Protein AF-A0A2N6LPL2-F1 (afdb_monomer)

Secondary structure (DSSP, 8-state):
-----------------------S--PPPTTT----EEEEES-SSS-SEEEEETTT--EEEEEPPHHHHHHHHHHHHHHHHHTTT--THHHHHHHHHTT-SS--HHHHHHHHHHHHHHHHTT--

Radius of gyration: 24.55 Å; Cα contacts (8 Å, |Δi|>4): 103; chains: 1; bounding box: 81×51×58 Å

Structure (mmCIF, N/CA/C/O backbone):
data_AF-A0A2N6LPL2-F1
#
_entry.id   AF-A0A2N6LPL2-F1
#
loop_
_atom_site.group_PDB
_atom_site.id
_atom_site.type_symbol
_atom_site.label_atom_id
_atom_site.label_alt_id
_atom_site.label_comp_id
_atom_site.label_asym_id
_atom_site.label_entity_id
_atom_site.label_seq_id
_atom_site.pdbx_PDB_ins_code
_atom_site.Cartn_x
_atom_site.Cartn_y
_atom_site.Cartn_z
_atom_site.occupancy
_atom_site.B_iso_or_equiv
_atom_site.auth_seq_id
_atom_site.auth_comp_id
_atom_site.auth_asym_id
_atom_site.auth_atom_id
_atom_site.pdbx_PDB_model_num
ATOM 1 N N . MET A 1 1 ? 64.150 -40.097 -5.052 1.00 39.44 1 MET A N 1
ATOM 2 C CA . MET A 1 1 ? 64.477 -38.775 -5.635 1.00 39.44 1 MET A CA 1
ATOM 3 C C . MET A 1 1 ? 63.281 -37.853 -5.448 1.00 39.44 1 MET A C 1
ATOM 5 O O . MET A 1 1 ? 62.167 -38.235 -5.773 1.00 39.44 1 MET A O 1
ATOM 9 N N . ASN A 1 2 ? 63.521 -36.695 -4.835 1.00 39.19 2 ASN A N 1
ATOM 10 C CA . ASN A 1 2 ? 62.548 -35.652 -4.505 1.00 39.19 2 ASN A CA 1
ATOM 11 C C . ASN A 1 2 ? 62.106 -34.837 -5.733 1.00 39.19 2 ASN A C 1
ATOM 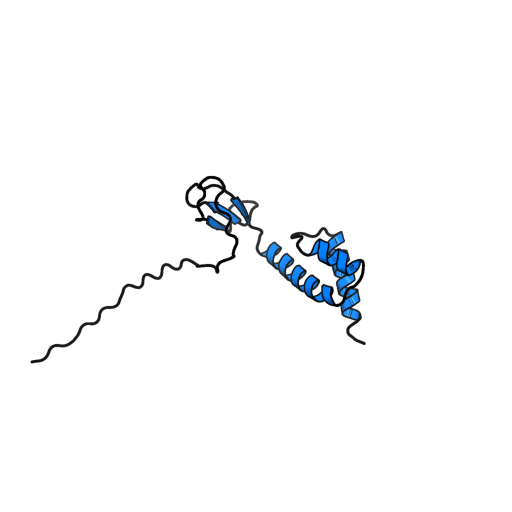13 O O . ASN A 1 2 ? 62.953 -34.551 -6.576 1.00 39.19 2 ASN A O 1
ATOM 17 N N . LYS A 1 3 ? 60.847 -34.360 -5.729 1.00 42.91 3 LYS A N 1
ATOM 18 C CA . LYS A 1 3 ? 60.367 -33.003 -6.126 1.00 42.91 3 LYS A CA 1
ATOM 19 C C . LYS A 1 3 ? 58.824 -32.996 -6.053 1.00 42.91 3 LYS A C 1
ATOM 21 O O . LYS A 1 3 ? 58.172 -33.663 -6.836 1.00 42.91 3 LYS A O 1
ATOM 26 N N . LYS A 1 4 ? 58.207 -32.552 -4.950 1.00 41.78 4 LYS A N 1
ATOM 27 C CA . LYS A 1 4 ? 57.746 -31.178 -4.622 1.00 41.78 4 LYS A CA 1
ATOM 28 C C . LYS A 1 4 ? 56.844 -30.502 -5.681 1.00 41.78 4 LYS A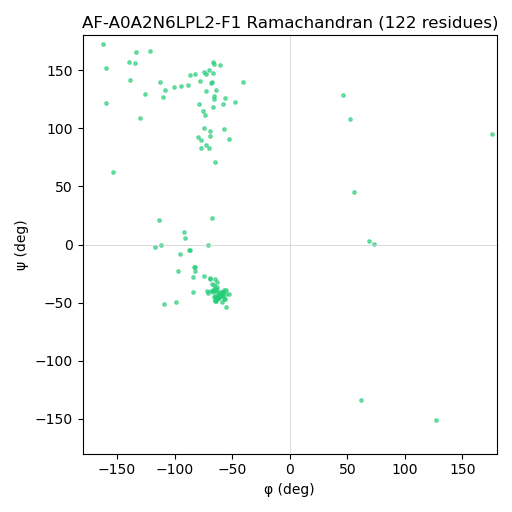 C 1
ATOM 30 O O . LYS A 1 4 ? 57.345 -30.018 -6.683 1.00 41.78 4 LYS A O 1
ATOM 35 N N . LYS A 1 5 ? 55.557 -30.407 -5.300 1.00 43.53 5 LYS A N 1
ATOM 36 C CA . LYS A 1 5 ? 54.597 -29.275 -5.343 1.00 43.53 5 LYS A CA 1
ATOM 37 C C . LYS A 1 5 ? 54.478 -28.419 -6.616 1.00 43.53 5 LYS A C 1
ATOM 39 O O . LYS A 1 5 ? 55.394 -27.669 -6.920 1.00 43.53 5 LYS A O 1
ATOM 44 N N . SER A 1 6 ? 53.237 -28.251 -7.078 1.00 39.91 6 SER A N 1
ATOM 45 C CA . SER A 1 6 ? 52.575 -26.933 -7.030 1.00 39.91 6 SER A CA 1
ATOM 46 C C . SER A 1 6 ? 51.047 -27.044 -7.130 1.00 39.91 6 SER A C 1
ATOM 48 O O . SER A 1 6 ? 50.487 -27.575 -8.082 1.00 39.91 6 SER A O 1
ATOM 50 N N . MET A 1 7 ? 50.382 -26.521 -6.097 1.00 45.53 7 MET A N 1
ATOM 51 C CA . MET A 1 7 ? 49.000 -26.045 -6.152 1.00 45.53 7 MET A CA 1
ATOM 52 C C . MET A 1 7 ? 48.960 -24.805 -7.045 1.00 45.53 7 MET A C 1
ATOM 54 O O . MET A 1 7 ? 49.818 -23.939 -6.876 1.00 45.53 7 MET A O 1
ATOM 58 N N . LEU A 1 8 ? 47.926 -24.661 -7.876 1.00 49.38 8 LEU A N 1
ATOM 59 C CA . LEU A 1 8 ? 47.395 -23.347 -8.235 1.00 49.38 8 LEU A CA 1
ATOM 60 C C . LEU A 1 8 ? 45.855 -23.378 -8.257 1.00 49.38 8 LEU A C 1
ATOM 62 O O . LEU A 1 8 ? 45.271 -24.392 -8.641 1.00 49.38 8 LEU A O 1
ATOM 66 N N . PRO A 1 9 ? 45.205 -22.300 -7.782 1.00 43.97 9 PRO A N 1
ATOM 67 C CA . PRO A 1 9 ? 43.797 -22.295 -7.410 1.00 43.97 9 PRO A CA 1
ATOM 68 C C . PRO A 1 9 ? 42.847 -22.116 -8.598 1.00 43.97 9 PRO A C 1
ATOM 70 O O . PRO A 1 9 ? 43.114 -21.375 -9.546 1.00 43.97 9 PRO A O 1
ATOM 73 N N . SER A 1 10 ? 41.692 -22.771 -8.468 1.00 43.84 10 SER A N 1
ATOM 74 C CA . SER A 1 10 ? 40.472 -22.524 -9.234 1.00 43.84 10 SER A CA 1
ATOM 75 C C . SER A 1 10 ? 40.161 -21.025 -9.275 1.00 43.84 10 SER A C 1
ATOM 77 O O . SER A 1 10 ? 40.016 -20.378 -8.235 1.00 43.84 10 SER A O 1
ATOM 79 N N . LYS A 1 11 ? 40.054 -20.473 -10.485 1.00 40.66 11 LYS A N 1
ATOM 80 C CA . LYS A 1 11 ? 39.532 -19.128 -10.727 1.00 40.66 11 LYS A CA 1
ATOM 81 C C . LYS A 1 11 ? 38.028 -19.137 -10.440 1.00 40.66 11 LYS A C 1
ATOM 83 O O . LYS A 1 11 ? 37.220 -19.266 -11.354 1.00 40.66 11 LYS A O 1
ATOM 88 N N . PHE A 1 12 ? 37.654 -18.988 -9.173 1.00 39.59 12 PHE A N 1
ATOM 89 C CA . PHE A 1 12 ? 36.305 -18.571 -8.805 1.00 39.59 12 PHE A CA 1
ATOM 90 C C . PHE A 1 12 ? 36.134 -17.110 -9.227 1.00 39.59 12 PHE A C 1
ATOM 92 O O . PHE A 1 12 ? 36.511 -16.182 -8.514 1.00 39.59 12 PHE A O 1
ATOM 99 N N . SER A 1 13 ? 35.598 -16.907 -10.429 1.00 41.06 13 SER A N 1
ATOM 100 C CA . SER A 1 13 ? 35.002 -15.629 -10.802 1.00 41.06 13 SER A CA 1
ATOM 101 C C . SER A 1 13 ? 33.723 -15.475 -9.982 1.00 41.06 13 SER A C 1
ATOM 103 O O . SER A 1 13 ? 32.685 -16.043 -10.311 1.00 41.06 13 SER A O 1
ATOM 105 N N . PHE A 1 14 ? 33.805 -14.736 -8.877 1.00 39.88 14 PHE A N 1
ATOM 106 C CA . PHE A 1 14 ? 32.622 -14.182 -8.230 1.00 39.88 14 PHE A CA 1
ATOM 107 C C . PHE A 1 14 ? 32.108 -13.040 -9.112 1.00 39.88 14 PHE A C 1
ATOM 109 O O . PHE A 1 14 ? 32.453 -11.878 -8.914 1.00 39.88 14 PHE A O 1
ATOM 116 N N . SER A 1 15 ? 31.290 -13.368 -10.114 1.00 43.09 15 SER A N 1
ATOM 117 C CA . SER A 1 15 ? 30.323 -12.389 -10.603 1.00 43.09 15 SER A CA 1
ATOM 118 C C . SER A 1 15 ? 29.220 -12.300 -9.563 1.00 43.09 15 SER A C 1
ATOM 120 O O . SER A 1 15 ? 28.352 -13.168 -9.484 1.00 43.09 15 SER A O 1
ATOM 122 N N . SER A 1 16 ? 29.290 -11.255 -8.741 1.00 48.31 16 SER A N 1
ATOM 123 C CA . SER A 1 16 ? 28.234 -10.835 -7.823 1.00 48.31 16 SER A CA 1
ATOM 124 C C . SER A 1 16 ? 27.003 -10.381 -8.610 1.00 48.31 16 SER A C 1
ATOM 126 O O . SER A 1 16 ? 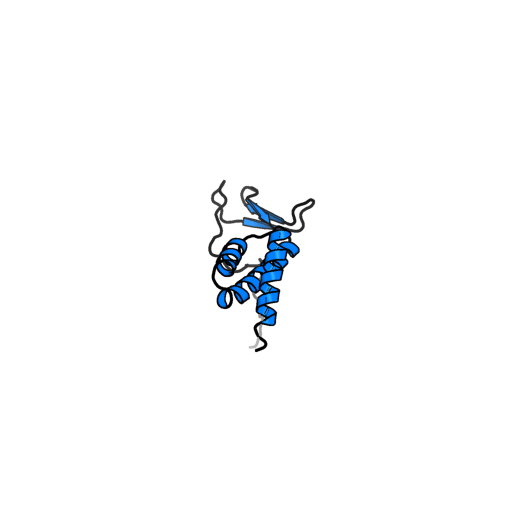26.679 -9.197 -8.665 1.00 48.31 16 SER A O 1
ATOM 128 N N . HIS A 1 17 ? 26.292 -11.321 -9.228 1.00 48.66 17 HIS A N 1
ATOM 129 C CA . HIS A 1 17 ? 24.880 -11.122 -9.490 1.00 48.66 17 HIS A CA 1
ATOM 130 C C . HIS A 1 17 ? 24.189 -11.273 -8.142 1.00 48.66 17 HIS A C 1
ATOM 132 O O . HIS A 1 17 ? 24.179 -12.356 -7.560 1.00 48.66 17 HIS A O 1
ATOM 138 N N . ASN A 1 18 ? 23.657 -10.161 -7.632 1.00 52.81 18 ASN A N 1
ATOM 139 C CA . ASN A 1 18 ? 22.661 -10.166 -6.571 1.00 52.81 18 ASN A CA 1
ATOM 140 C C . ASN A 1 18 ? 21.5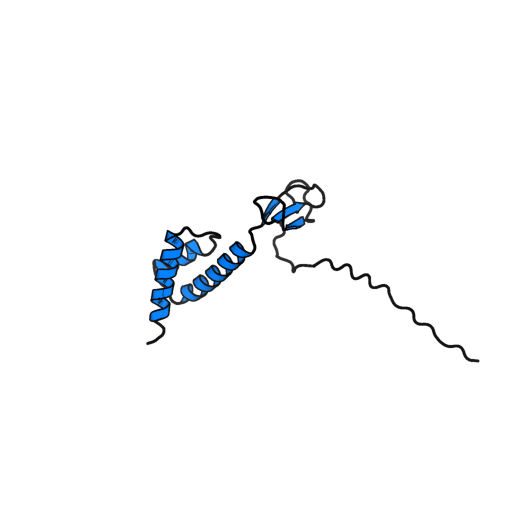15 -11.085 -7.012 1.00 52.81 18 ASN A C 1
ATOM 142 O O . ASN A 1 18 ? 20.586 -10.661 -7.699 1.00 52.81 18 ASN A O 1
ATOM 146 N N . CYS A 1 19 ? 21.612 -12.363 -6.653 1.00 43.28 19 CYS A N 1
ATOM 147 C CA . CYS A 1 19 ? 20.533 -13.319 -6.778 1.00 43.28 19 CYS A CA 1
ATOM 148 C C . CYS A 1 19 ? 19.578 -13.012 -5.626 1.00 43.28 19 CYS A C 1
ATOM 150 O O . CYS A 1 19 ? 19.691 -13.537 -4.519 1.00 43.28 19 CYS A O 1
ATOM 152 N N . ILE A 1 20 ? 18.719 -12.023 -5.861 1.00 50.88 20 ILE A N 1
ATOM 153 C CA . ILE A 1 20 ? 17.628 -11.686 -4.958 1.00 50.88 20 ILE A CA 1
ATOM 154 C C . ILE A 1 20 ? 16.680 -12.885 -4.974 1.00 50.88 20 ILE A C 1
ATOM 156 O O . ILE A 1 20 ? 16.303 -13.353 -6.054 1.00 50.88 20 ILE A O 1
ATOM 160 N N . LYS A 1 21 ? 16.369 -13.371 -3.767 1.00 39.88 21 LYS A N 1
ATOM 161 C CA . LYS A 1 21 ? 15.500 -14.514 -3.473 1.00 39.88 21 LYS A CA 1
ATOM 162 C C . LYS A 1 21 ? 14.271 -14.535 -4.384 1.00 39.88 21 LYS A C 1
ATOM 164 O O . LYS A 1 21 ? 13.706 -13.495 -4.714 1.00 39.88 21 LYS A O 1
ATOM 169 N N . GLU A 1 22 ? 13.925 -15.741 -4.809 1.00 44.66 22 GLU A N 1
ATOM 170 C CA . GLU A 1 22 ? 12.802 -16.065 -5.678 1.00 44.66 22 GLU A CA 1
ATOM 171 C C . GLU A 1 22 ? 11.488 -15.565 -5.059 1.00 44.66 22 GLU A C 1
ATOM 173 O O . GLU A 1 22 ? 10.938 -16.191 -4.161 1.00 44.66 22 GLU A O 1
ATOM 178 N N . ASP A 1 23 ? 10.999 -14.415 -5.526 1.00 44.00 23 ASP A N 1
ATOM 179 C CA . ASP A 1 23 ? 9.585 -14.065 -5.413 1.00 44.00 23 ASP A CA 1
ATOM 180 C C . ASP A 1 23 ? 8.823 -14.823 -6.510 1.00 44.00 23 ASP A C 1
ATOM 182 O O . ASP A 1 23 ? 9.099 -14.672 -7.706 1.00 44.00 23 ASP A O 1
ATOM 186 N N . GLU A 1 24 ? 7.862 -15.635 -6.077 1.00 49.50 24 GLU A N 1
ATOM 187 C CA . GLU A 1 24 ? 7.099 -16.660 -6.808 1.00 49.50 24 GLU A CA 1
ATOM 188 C C . GLU A 1 24 ? 6.137 -16.121 -7.894 1.00 49.50 24 GLU A C 1
ATOM 190 O O . GLU A 1 24 ? 5.178 -16.783 -8.274 1.00 49.50 24 GLU A O 1
ATOM 195 N N . ASN A 1 25 ? 6.363 -14.917 -8.431 1.00 54.28 25 ASN A N 1
ATOM 196 C CA . ASN A 1 25 ? 5.557 -14.383 -9.533 1.00 54.28 25 ASN A CA 1
ATOM 197 C C . ASN A 1 25 ? 6.327 -13.363 -10.390 1.00 54.28 25 ASN A C 1
ATOM 199 O O . ASN A 1 25 ? 5.981 -12.180 -10.471 1.00 54.28 25 ASN A O 1
ATOM 203 N N . ARG A 1 26 ? 7.418 -13.799 -11.032 1.00 65.12 26 ARG A N 1
ATOM 204 C CA . ARG A 1 26 ? 8.045 -13.008 -12.102 1.00 65.12 26 ARG A CA 1
ATOM 205 C C . ARG A 1 26 ? 7.209 -13.152 -13.371 1.00 65.12 26 ARG A C 1
ATOM 207 O O . ARG A 1 26 ? 7.441 -14.052 -14.170 1.00 65.12 26 ARG A O 1
ATOM 214 N N . GLU A 1 27 ? 6.234 -12.263 -13.543 1.00 77.50 27 GLU A N 1
ATOM 215 C CA . GLU A 1 27 ? 5.463 -12.179 -14.786 1.00 77.50 27 GLU A CA 1
ATOM 216 C C . GLU A 1 27 ? 6.411 -11.977 -15.979 1.00 77.50 27 GLU A C 1
ATOM 218 O O . GLU A 1 27 ? 7.243 -11.065 -15.988 1.00 77.50 27 GLU A O 1
ATOM 223 N N . ALA A 1 28 ? 6.304 -12.850 -16.983 1.00 89.12 28 ALA A N 1
ATOM 224 C CA . ALA A 1 28 ? 7.106 -12.767 -18.196 1.00 89.12 28 ALA A CA 1
ATOM 225 C C . ALA A 1 28 ? 6.864 -11.452 -18.945 1.00 89.12 28 ALA A C 1
ATOM 227 O O . ALA A 1 28 ? 5.789 -10.853 -18.878 1.00 89.12 28 ALA A O 1
ATOM 228 N N . CYS A 1 29 ? 7.853 -11.014 -19.726 1.00 91.88 29 CYS A N 1
ATOM 229 C CA . CYS A 1 29 ? 7.689 -9.849 -20.580 1.00 91.88 29 CYS A CA 1
ATOM 230 C C . CYS A 1 29 ? 6.504 -10.067 -21.544 1.00 91.88 29 CYS A C 1
ATOM 232 O O . CYS A 1 29 ? 6.583 -10.939 -22.410 1.00 91.88 29 CYS A O 1
ATOM 234 N N . PRO A 1 30 ? 5.458 -9.220 -21.527 1.00 91.00 30 PRO A N 1
ATOM 235 C CA . PRO A 1 30 ? 4.273 -9.397 -22.368 1.00 91.00 30 PRO A CA 1
ATOM 236 C C . PRO A 1 30 ? 4.533 -9.125 -23.858 1.00 91.00 30 PRO A C 1
ATOM 238 O O . PRO A 1 30 ? 3.609 -9.164 -24.662 1.00 91.00 30 PRO A O 1
ATOM 241 N N . ARG A 1 31 ? 5.765 -8.756 -24.243 1.00 91.31 31 ARG A N 1
ATOM 242 C CA . ARG A 1 31 ? 6.154 -8.565 -25.650 1.00 91.31 31 ARG A CA 1
ATOM 243 C C . ARG A 1 31 ? 6.892 -9.766 -26.224 1.00 91.31 31 ARG A C 1
ATOM 245 O O . ARG A 1 31 ? 6.572 -10.176 -27.329 1.00 91.31 31 ARG A O 1
ATOM 252 N N . CYS A 1 32 ? 7.910 -10.261 -25.524 1.00 93.19 32 CYS A N 1
ATOM 253 C CA . CYS A 1 32 ? 8.793 -11.314 -26.035 1.00 93.19 32 CYS A CA 1
ATOM 254 C C . CYS A 1 32 ? 8.740 -12.615 -25.225 1.00 93.19 32 CYS A C 1
ATOM 256 O O . CYS A 1 32 ? 9.434 -13.559 -25.575 1.00 93.19 32 CYS A O 1
ATOM 258 N N . GLY A 1 33 ? 7.969 -12.671 -24.135 1.00 91.44 33 GLY A N 1
ATOM 259 C CA . GLY A 1 33 ? 7.868 -13.847 -23.266 1.00 91.44 33 GLY A CA 1
ATOM 260 C C . GLY A 1 33 ? 9.093 -14.098 -22.382 1.00 91.44 33 GLY A C 1
ATOM 261 O O . GLY A 1 33 ? 9.100 -15.055 -21.616 1.00 91.44 33 GLY A O 1
ATOM 262 N N . SER A 1 34 ? 10.125 -13.252 -22.454 1.00 92.06 34 SER A N 1
ATOM 263 C CA . SER A 1 34 ? 11.334 -13.423 -21.648 1.00 92.06 34 SER A CA 1
ATOM 264 C C . SER A 1 34 ? 11.079 -13.191 -20.158 1.00 92.06 34 SER A C 1
ATOM 266 O O . SER A 1 34 ? 10.400 -12.235 -19.775 1.00 92.06 34 SER A O 1
ATOM 268 N N . LEU A 1 35 ? 11.689 -14.033 -19.321 1.00 91.44 35 LEU A N 1
ATOM 269 C CA . LEU A 1 35 ? 11.741 -13.888 -17.862 1.00 91.44 35 LEU A CA 1
ATOM 270 C C . LEU A 1 35 ? 12.920 -13.014 -17.398 1.00 91.44 35 LEU A C 1
ATOM 272 O O . LEU A 1 35 ? 13.048 -12.717 -16.208 1.00 91.44 35 LEU A O 1
ATOM 276 N N . ASN A 1 36 ? 13.780 -12.583 -18.325 1.00 91.44 36 ASN A N 1
ATOM 277 C CA . ASN A 1 36 ? 14.940 -11.757 -18.022 1.00 91.44 36 ASN A CA 1
ATOM 278 C C . ASN A 1 36 ? 14.502 -10.297 -17.845 1.00 91.44 36 ASN A C 1
ATOM 280 O O . ASN A 1 36 ? 14.379 -9.515 -18.796 1.00 91.44 36 ASN A O 1
ATOM 284 N N . LEU A 1 37 ? 14.217 -9.941 -16.594 1.00 91.94 37 LEU A N 1
ATOM 285 C CA . LEU A 1 37 ? 13.820 -8.599 -16.191 1.00 91.94 37 LEU A CA 1
ATOM 286 C C . LEU A 1 37 ? 14.951 -7.940 -15.408 1.00 91.94 37 LEU A C 1
ATOM 288 O O . LEU A 1 37 ? 15.505 -8.529 -14.483 1.00 91.94 37 LEU A O 1
ATOM 292 N N . ILE A 1 38 ? 15.260 -6.696 -15.756 1.00 93.38 38 ILE A N 1
ATOM 293 C CA . ILE A 1 38 ? 16.247 -5.875 -15.060 1.00 93.38 38 ILE A CA 1
ATOM 294 C C . ILE A 1 38 ? 15.555 -4.714 -14.357 1.00 93.38 38 ILE A C 1
ATOM 296 O O . ILE A 1 38 ? 14.625 -4.102 -14.889 1.00 93.38 38 ILE A O 1
ATOM 300 N N . GLN A 1 39 ? 16.026 -4.420 -13.149 1.00 93.75 39 GLN A N 1
ATOM 301 C CA . GLN A 1 39 ? 15.618 -3.250 -12.384 1.00 93.75 39 GLN A CA 1
ATOM 302 C C . GLN A 1 39 ? 16.690 -2.173 -12.516 1.00 93.75 39 GLN A C 1
ATOM 304 O O . GLN A 1 39 ? 17.883 -2.457 -12.425 1.00 93.75 39 GLN A O 1
ATOM 309 N N . SER A 1 40 ? 16.272 -0.937 -12.747 1.00 92.69 40 SER A N 1
ATOM 310 C CA . SER A 1 40 ? 17.158 0.225 -12.794 1.00 92.69 40 SER A CA 1
ATOM 311 C C . SER A 1 40 ? 16.633 1.269 -11.823 1.00 92.69 40 SER A C 1
ATOM 313 O O . SER A 1 40 ? 15.443 1.565 -11.821 1.00 92.69 40 SER A O 1
ATOM 315 N N . THR A 1 41 ? 17.501 1.787 -10.961 1.00 92.69 41 THR A N 1
ATOM 316 C CA . THR A 1 41 ? 17.153 2.731 -9.890 1.00 92.69 41 THR A CA 1
ATOM 317 C C . THR A 1 41 ? 17.933 4.030 -10.061 1.00 92.69 41 THR A C 1
ATOM 319 O O . THR A 1 41 ? 18.886 4.086 -10.836 1.00 92.69 41 THR A O 1
ATOM 322 N N . ASN A 1 42 ? 17.526 5.076 -9.338 1.00 88.25 42 ASN A N 1
ATOM 323 C CA . ASN A 1 42 ? 18.093 6.425 -9.420 1.00 88.25 42 ASN A CA 1
ATOM 324 C C . ASN A 1 42 ? 18.055 6.989 -10.848 1.00 88.25 42 ASN A C 1
ATOM 326 O O . ASN A 1 42 ? 19.038 7.534 -11.350 1.00 88.25 42 ASN A O 1
ATOM 330 N N . LEU A 1 43 ? 16.910 6.820 -11.513 1.00 88.31 43 LEU A N 1
ATOM 331 C CA . LEU A 1 43 ? 16.718 7.319 -12.868 1.00 88.31 43 LEU A CA 1
ATOM 332 C C . LEU A 1 43 ? 16.725 8.855 -12.893 1.00 88.31 43 LEU A C 1
ATOM 334 O O . LEU A 1 43 ? 16.256 9.495 -11.948 1.00 88.31 43 LEU A O 1
ATOM 338 N N . PRO A 1 44 ? 17.206 9.471 -13.985 1.00 83.94 44 PRO A N 1
ATOM 339 C CA . PRO A 1 44 ? 17.051 10.904 -14.178 1.00 83.94 44 PRO A CA 1
ATOM 340 C C . PRO A 1 44 ? 15.562 11.236 -14.380 1.00 83.94 44 PRO A C 1
ATOM 342 O O . PRO A 1 44 ? 14.942 10.770 -15.334 1.00 83.94 44 PRO A O 1
ATOM 345 N N . GLY A 1 45 ? 14.975 12.040 -13.487 1.00 85.25 45 GLY A N 1
ATOM 346 C CA . GLY A 1 45 ? 13.592 12.519 -13.602 1.00 85.25 45 GLY A CA 1
ATOM 347 C C . GLY A 1 45 ? 12.731 12.262 -12.362 1.00 85.25 45 GLY A C 1
ATOM 348 O O . GLY A 1 45 ? 13.220 12.250 -11.237 1.00 85.25 45 GLY A O 1
ATOM 349 N N . ILE A 1 46 ? 11.418 12.109 -12.572 1.00 86.19 46 ILE A N 1
ATOM 350 C CA . ILE A 1 46 ? 10.419 12.005 -11.489 1.00 86.19 46 ILE A CA 1
ATOM 351 C C . ILE A 1 46 ? 10.272 10.592 -10.904 1.00 86.19 46 ILE A C 1
ATOM 353 O O . ILE A 1 46 ? 9.725 10.428 -9.814 1.00 86.19 46 ILE A O 1
ATOM 357 N N . HIS A 1 47 ? 10.710 9.565 -11.633 1.00 90.50 47 HIS A N 1
ATOM 358 C CA . HIS A 1 47 ? 10.583 8.170 -11.222 1.00 90.50 47 HIS A CA 1
ATOM 359 C C . HIS A 1 47 ? 11.850 7.713 -10.508 1.00 90.50 47 HIS A C 1
ATOM 361 O O . HIS A 1 47 ? 12.955 7.977 -10.968 1.00 90.50 47 HIS A O 1
ATOM 367 N N . TRP A 1 48 ? 11.695 6.995 -9.393 1.00 92.81 48 TRP A N 1
ATOM 368 C CA . TRP A 1 48 ? 12.851 6.482 -8.659 1.00 92.81 48 TRP A CA 1
ATOM 369 C C . TRP A 1 48 ? 13.536 5.328 -9.394 1.00 92.81 48 TRP A C 1
ATOM 371 O O . TRP A 1 48 ? 14.762 5.252 -9.425 1.00 92.81 48 TRP A O 1
ATOM 381 N N . GLY A 1 49 ? 12.758 4.433 -9.993 1.00 94.12 49 GLY A N 1
ATOM 382 C CA . GLY A 1 49 ? 13.291 3.298 -10.726 1.00 94.12 49 GLY A CA 1
ATOM 383 C C . GLY A 1 49 ? 12.268 2.682 -11.661 1.00 94.12 49 GLY A C 1
ATOM 384 O O . GLY A 1 49 ? 11.091 3.031 -11.617 1.00 94.12 49 GLY A O 1
ATOM 385 N N . GLU A 1 50 ? 12.716 1.747 -12.483 1.00 94.69 50 GLU A N 1
ATOM 386 C CA . GLU A 1 50 ? 11.903 1.024 -13.454 1.00 94.69 50 GLU A CA 1
ATOM 387 C C . GLU A 1 50 ? 12.271 -0.457 -13.506 1.00 94.69 50 GLU A C 1
ATOM 389 O O . GLU A 1 50 ? 13.388 -0.859 -13.174 1.00 94.69 50 GLU A O 1
ATOM 394 N N . VAL A 1 51 ? 11.321 -1.262 -13.971 1.00 94.50 51 VAL A N 1
ATOM 395 C CA . VAL A 1 51 ? 11.544 -2.636 -14.411 1.00 94.50 51 VAL A CA 1
ATOM 396 C C . VAL A 1 51 ? 11.384 -2.673 -15.920 1.00 94.50 51 VAL A C 1
ATOM 398 O O . VAL A 1 51 ? 10.343 -2.266 -16.443 1.00 94.50 51 VAL A O 1
ATOM 401 N N . ARG A 1 52 ? 12.381 -3.211 -16.619 1.00 94.44 52 ARG A N 1
ATOM 402 C CA . ARG A 1 52 ? 12.335 -3.423 -18.068 1.00 94.44 52 ARG A CA 1
ATOM 403 C C . ARG A 1 52 ? 12.832 -4.814 -18.437 1.00 94.44 52 ARG A C 1
ATOM 405 O O . ARG A 1 52 ? 13.590 -5.433 -17.696 1.00 94.44 52 ARG A O 1
ATOM 412 N N . CYS A 1 53 ? 12.413 -5.309 -19.591 1.00 95.06 53 CYS A N 1
ATOM 413 C CA . CYS A 1 53 ? 12.957 -6.544 -20.147 1.00 95.06 53 CYS A CA 1
ATOM 414 C C . CYS A 1 53 ? 14.380 -6.301 -20.666 1.00 95.06 53 CYS A C 1
ATOM 416 O O . CYS A 1 53 ? 14.594 -5.338 -21.404 1.00 95.06 53 CYS A O 1
ATOM 418 N N . SER A 1 54 ? 15.339 -7.163 -20.317 1.00 94.31 54 SER A N 1
ATOM 419 C CA . SER A 1 54 ? 16.709 -7.065 -20.844 1.00 94.31 54 SER A CA 1
ATOM 420 C C . SER A 1 54 ? 16.775 -7.327 -22.343 1.00 94.31 54 SER A C 1
ATOM 422 O O . SER A 1 54 ? 17.569 -6.700 -23.034 1.00 94.31 54 SER A O 1
ATOM 424 N N . ASP A 1 55 ? 15.925 -8.225 -22.841 1.00 93.94 55 ASP A N 1
ATOM 425 C CA . ASP A 1 55 ? 16.066 -8.767 -24.194 1.00 93.94 55 ASP A CA 1
ATOM 426 C C . ASP A 1 55 ? 15.435 -7.845 -25.240 1.00 93.94 55 ASP A C 1
ATOM 428 O O . ASP A 1 55 ? 15.997 -7.628 -26.308 1.00 93.94 55 ASP A O 1
ATOM 432 N N . CYS A 1 56 ? 14.268 -7.267 -24.935 1.00 93.62 56 CYS A N 1
ATOM 433 C CA . CYS A 1 56 ? 13.563 -6.370 -25.860 1.00 93.62 56 CYS A CA 1
ATOM 434 C C . CYS A 1 56 ? 13.522 -4.903 -25.410 1.00 93.62 56 CYS A C 1
ATOM 436 O O . CYS A 1 56 ? 12.910 -4.076 -26.087 1.00 93.62 56 CYS A O 1
ATOM 438 N N . GLY A 1 57 ? 14.096 -4.578 -24.246 1.00 91.94 57 GLY A N 1
ATOM 439 C CA . GLY A 1 57 ? 14.140 -3.219 -23.697 1.00 91.94 57 GLY A CA 1
ATOM 440 C C . GLY A 1 57 ? 12.789 -2.652 -23.246 1.00 91.94 57 GLY A C 1
ATOM 441 O O . GLY A 1 57 ? 12.720 -1.497 -22.835 1.00 91.94 57 GLY A O 1
ATOM 442 N N . ARG A 1 58 ? 11.695 -3.425 -23.321 1.00 93.62 58 ARG A N 1
ATOM 443 C CA . ARG A 1 58 ? 10.349 -2.932 -22.993 1.00 93.62 58 ARG A CA 1
ATOM 444 C C . ARG A 1 58 ? 10.244 -2.575 -21.512 1.00 93.62 58 ARG A C 1
ATOM 446 O O . ARG A 1 58 ? 10.450 -3.441 -20.663 1.00 93.62 58 ARG A O 1
ATOM 453 N N . HIS A 1 59 ? 9.833 -1.341 -21.229 1.00 93.50 59 HIS A N 1
ATOM 454 C CA . HIS A 1 59 ? 9.415 -0.908 -19.898 1.00 93.50 59 HIS A CA 1
ATOM 455 C C . HIS A 1 59 ? 8.157 -1.666 -19.448 1.00 93.50 59 HIS A C 1
ATOM 457 O O . HIS A 1 59 ? 7.189 -1.778 -20.207 1.00 93.50 59 HIS A O 1
ATOM 463 N N . LEU A 1 60 ? 8.174 -2.175 -18.216 1.00 91.69 60 LEU A N 1
ATOM 464 C CA . LEU A 1 60 ? 7.087 -2.955 -17.624 1.00 91.69 60 LEU A CA 1
ATOM 465 C C . LEU A 1 60 ? 6.362 -2.183 -16.527 1.00 91.69 60 LEU A C 1
ATOM 467 O O . LEU A 1 60 ? 5.138 -2.090 -16.556 1.00 91.69 60 LEU A O 1
ATOM 471 N N . LYS A 1 61 ? 7.099 -1.621 -15.564 1.00 92.56 61 LYS A N 1
ATOM 472 C CA . LYS A 1 61 ? 6.516 -0.846 -14.464 1.00 92.56 61 LYS A CA 1
ATOM 473 C C . LYS A 1 61 ? 7.534 0.083 -13.817 1.00 92.56 61 LYS A C 1
ATOM 475 O O . LYS A 1 61 ? 8.714 -0.249 -13.728 1.00 92.56 61 LYS A O 1
ATOM 480 N N . TRP A 1 62 ? 7.031 1.179 -13.263 1.00 93.56 62 TRP A N 1
ATOM 481 C CA . TRP A 1 62 ? 7.799 2.048 -12.382 1.00 93.56 62 TRP A CA 1
ATOM 482 C C . TRP A 1 62 ? 7.906 1.438 -10.985 1.00 93.56 62 TRP A C 1
ATOM 484 O O . TRP A 1 62 ? 6.946 0.869 -10.458 1.00 93.56 62 TRP A O 1
ATOM 494 N N . LEU A 1 63 ? 9.078 1.581 -10.381 1.00 91.69 63 LEU A N 1
ATOM 495 C CA . LEU A 1 63 ? 9.335 1.214 -8.999 1.00 91.69 63 LEU A CA 1
ATOM 496 C C . LEU A 1 63 ? 9.015 2.405 -8.080 1.00 91.69 63 LEU A C 1
ATOM 498 O O . LEU A 1 63 ? 9.368 3.547 -8.399 1.00 91.69 63 LEU A O 1
ATOM 502 N N . PRO A 1 64 ? 8.350 2.163 -6.937 1.00 89.50 64 PRO A N 1
ATOM 503 C CA . PRO A 1 64 ? 8.138 3.192 -5.928 1.00 89.50 64 PRO A CA 1
ATOM 504 C C . PRO A 1 64 ? 9.476 3.617 -5.316 1.00 89.50 64 PRO A C 1
ATOM 506 O O . PRO A 1 64 ? 10.436 2.850 -5.302 1.00 89.50 64 PRO A O 1
ATOM 509 N N . SER A 1 65 ? 9.540 4.834 -4.777 1.00 90.06 65 SER A N 1
ATOM 510 C CA . SER A 1 65 ? 10.728 5.257 -4.037 1.00 90.06 65 SER A CA 1
ATOM 511 C C . SER A 1 65 ? 10.843 4.514 -2.696 1.00 90.06 65 SER A C 1
ATOM 513 O O . SER A 1 65 ? 9.813 4.218 -2.080 1.00 90.06 65 SER A O 1
ATOM 515 N N . PRO A 1 66 ? 12.068 4.283 -2.182 1.00 90.00 66 PRO A N 1
ATOM 516 C CA . PRO A 1 66 ? 12.288 3.585 -0.916 1.00 90.00 66 PRO A CA 1
ATOM 517 C C . PRO A 1 66 ? 11.538 4.235 0.245 1.00 90.00 66 PRO A C 1
ATOM 519 O O . PRO A 1 66 ? 10.902 3.554 1.036 1.00 90.00 66 PRO A O 1
ATOM 522 N N . LYS A 1 67 ? 11.494 5.573 0.277 1.00 89.69 67 LYS A N 1
ATOM 523 C CA . LYS A 1 67 ? 10.754 6.336 1.291 1.00 89.69 67 LYS A CA 1
ATOM 524 C C . LYS A 1 67 ? 9.258 6.000 1.319 1.00 89.69 67 LYS A C 1
ATOM 526 O O . LYS A 1 67 ? 8.663 5.943 2.393 1.00 89.69 67 LYS A O 1
ATOM 531 N N . ILE A 1 68 ? 8.633 5.829 0.150 1.00 89.12 68 ILE A N 1
ATOM 532 C CA . ILE A 1 68 ? 7.209 5.476 0.062 1.00 89.12 68 ILE A CA 1
ATOM 533 C C . ILE A 1 68 ? 7.007 4.028 0.509 1.00 89.12 68 ILE A C 1
ATOM 535 O O . ILE A 1 68 ? 6.066 3.755 1.252 1.00 89.12 68 ILE A O 1
ATOM 539 N N . GLU A 1 69 ? 7.897 3.126 0.097 1.00 90.94 69 GLU A N 1
ATOM 540 C CA . GLU A 1 69 ? 7.803 1.708 0.447 1.00 90.94 69 GLU A CA 1
ATOM 541 C C . GLU A 1 69 ? 8.022 1.472 1.950 1.00 90.94 69 GLU A C 1
ATOM 543 O O . GLU A 1 69 ? 7.252 0.759 2.582 1.00 90.94 69 GLU A O 1
ATOM 548 N N . GLU A 1 70 ? 8.980 2.159 2.573 1.00 92.81 70 GLU A N 1
ATOM 549 C CA . GLU A 1 70 ? 9.190 2.107 4.024 1.00 92.81 70 GLU A CA 1
ATOM 550 C C . GLU A 1 70 ? 7.973 2.611 4.810 1.00 92.81 70 GLU A C 1
ATOM 552 O O . GLU A 1 70 ? 7.584 2.015 5.817 1.00 92.81 70 GLU A O 1
ATOM 557 N N . ALA A 1 71 ? 7.354 3.710 4.364 1.00 92.38 71 ALA A N 1
ATOM 558 C CA . ALA A 1 71 ? 6.147 4.241 4.993 1.00 92.38 71 ALA A CA 1
ATOM 559 C C . ALA A 1 71 ? 4.961 3.274 4.848 1.00 92.38 71 ALA A C 1
ATOM 561 O O . ALA A 1 71 ? 4.186 3.095 5.789 1.00 92.38 71 ALA A O 1
ATOM 562 N N . HIS A 1 72 ? 4.835 2.632 3.686 1.00 93.94 72 HIS A N 1
ATOM 563 C CA . HIS A 1 72 ? 3.843 1.593 3.436 1.00 93.94 72 HIS A CA 1
ATOM 564 C C . HIS A 1 72 ? 4.062 0.376 4.340 1.00 93.94 72 HIS A C 1
ATOM 566 O O . HIS A 1 72 ? 3.125 -0.044 5.014 1.00 93.94 72 HIS A O 1
ATOM 572 N N . GLN A 1 73 ? 5.298 -0.115 4.450 1.00 94.94 73 GLN A N 1
ATOM 573 C CA . GLN A 1 73 ? 5.630 -1.263 5.290 1.00 94.94 73 GLN A CA 1
ATOM 574 C C . GLN A 1 73 ? 5.355 -0.987 6.771 1.00 94.94 73 GLN A C 1
ATOM 576 O O . GLN A 1 73 ? 4.721 -1.795 7.446 1.00 94.94 73 GLN A O 1
ATOM 581 N N . LYS A 1 74 ? 5.768 0.183 7.279 1.00 95.19 74 LYS A N 1
ATOM 582 C CA . LYS A 1 74 ? 5.462 0.609 8.656 1.00 95.19 74 LYS A CA 1
ATOM 583 C C . LYS A 1 74 ? 3.958 0.650 8.912 1.00 95.19 74 LYS A C 1
ATOM 585 O O . LYS A 1 74 ? 3.503 0.215 9.967 1.00 95.19 74 LYS A O 1
ATOM 590 N N . ARG A 1 75 ? 3.184 1.143 7.942 1.00 96.12 75 ARG A N 1
ATOM 591 C CA . ARG A 1 75 ? 1.724 1.168 8.034 1.00 96.12 75 ARG A CA 1
ATOM 592 C C . ARG A 1 75 ? 1.124 -0.236 8.036 1.00 96.12 75 ARG A C 1
ATOM 594 O O . ARG A 1 75 ? 0.245 -0.474 8.853 1.00 96.12 75 ARG A O 1
ATOM 601 N N . ILE A 1 76 ? 1.567 -1.143 7.163 1.00 96.75 76 ILE A N 1
ATOM 602 C CA . ILE A 1 76 ? 1.080 -2.532 7.155 1.00 96.75 76 ILE A CA 1
ATOM 603 C C . ILE A 1 76 ? 1.314 -3.170 8.522 1.00 96.75 76 ILE A C 1
ATOM 605 O O . ILE A 1 76 ? 0.380 -3.717 9.090 1.00 96.75 76 ILE A O 1
ATOM 609 N N . LEU A 1 77 ? 2.514 -3.022 9.090 1.00 96.75 77 LEU A N 1
ATOM 610 C CA . LEU A 1 77 ? 2.832 -3.565 10.414 1.00 96.75 77 LEU A CA 1
ATOM 611 C C . LEU A 1 77 ? 1.928 -2.993 11.517 1.00 96.75 77 LEU A C 1
ATOM 613 O O . LEU A 1 77 ? 1.483 -3.735 12.389 1.00 96.75 77 LEU A O 1
ATOM 617 N N . LEU A 1 78 ? 1.630 -1.690 11.469 1.00 95.88 78 LEU A N 1
ATOM 618 C CA . LEU A 1 78 ? 0.679 -1.057 12.387 1.00 95.88 78 LEU A CA 1
ATOM 619 C C . LEU A 1 78 ? -0.749 -1.588 12.192 1.00 95.88 78 LEU A C 1
ATOM 621 O O . LEU A 1 78 ? -1.448 -1.861 13.159 1.00 95.88 78 LEU A O 1
ATOM 625 N N . ILE A 1 79 ? -1.208 -1.726 10.950 1.00 97.31 79 ILE A N 1
ATOM 626 C CA . ILE A 1 79 ? -2.543 -2.256 10.664 1.00 97.31 79 ILE A CA 1
ATOM 627 C C . ILE A 1 79 ? -2.641 -3.708 11.142 1.00 97.31 79 ILE A C 1
ATOM 629 O O . ILE A 1 79 ? -3.602 -4.059 11.822 1.00 97.31 79 ILE A O 1
ATOM 633 N N . ASP A 1 80 ? -1.632 -4.526 10.851 1.00 96.94 80 ASP A N 1
ATOM 634 C CA . ASP A 1 80 ? -1.578 -5.934 11.235 1.00 96.94 80 ASP A CA 1
ATOM 635 C C . ASP A 1 80 ? -1.566 -6.113 12.760 1.00 96.94 80 ASP A C 1
ATOM 637 O O . ASP A 1 80 ? -2.176 -7.057 13.258 1.00 96.94 80 ASP A O 1
ATOM 641 N N . SER A 1 81 ? -0.969 -5.186 13.521 1.00 96.06 81 SER A N 1
ATOM 642 C CA . SER A 1 81 ? -1.048 -5.206 14.988 1.00 96.06 81 SER A CA 1
ATOM 643 C C . SER A 1 81 ? -2.408 -4.754 15.537 1.00 96.06 81 SER A C 1
ATOM 645 O O . SER A 1 81 ? -2.812 -5.198 16.611 1.00 96.06 81 SER A O 1
ATOM 647 N N . LEU A 1 82 ? -3.148 -3.917 14.802 1.00 96.19 82 LEU A N 1
ATOM 648 C CA . LEU A 1 82 ? -4.482 -3.436 15.180 1.00 96.19 82 LEU A CA 1
ATOM 649 C C . LEU A 1 82 ? -5.611 -4.408 14.801 1.00 96.19 82 LEU A C 1
ATOM 651 O O . LEU A 1 82 ? -6.665 -4.422 15.443 1.00 96.19 82 LEU A O 1
ATOM 655 N N . LEU A 1 83 ? -5.431 -5.223 13.760 1.00 96.31 83 LEU A N 1
ATOM 656 C CA . LEU A 1 83 ? -6.459 -6.152 13.276 1.00 96.31 83 LEU A CA 1
ATOM 657 C C . LEU A 1 83 ? -6.964 -7.155 14.338 1.00 96.31 83 LEU A C 1
ATOM 659 O O . LEU A 1 83 ? -8.173 -7.386 14.362 1.00 96.31 83 LEU A O 1
ATOM 663 N N . PRO A 1 84 ? -6.129 -7.730 15.226 1.00 96.06 84 PRO A N 1
ATOM 664 C CA . PRO A 1 84 ? -6.594 -8.658 16.261 1.00 96.06 84 PRO A CA 1
ATOM 665 C C . PRO A 1 84 ? -7.436 -8.000 17.363 1.00 96.06 84 PRO A C 1
ATOM 667 O O . PRO A 1 84 ? -8.285 -8.660 17.960 1.00 96.06 84 PRO A O 1
ATOM 670 N N . VAL A 1 85 ? -7.201 -6.714 17.647 1.00 94.75 85 VAL A N 1
ATOM 671 C CA . VAL A 1 85 ? -7.838 -5.990 18.766 1.00 94.75 85 VAL A CA 1
ATOM 672 C C . VAL A 1 85 ? -9.058 -5.169 18.336 1.00 94.75 85 VAL A C 1
ATOM 674 O O . VAL A 1 85 ? -9.954 -4.906 19.136 1.00 94.75 85 VAL A O 1
ATOM 677 N N . THR A 1 86 ? -9.140 -4.803 17.057 1.00 94.88 86 THR A N 1
ATOM 678 C CA . THR A 1 86 ? -10.255 -4.032 16.488 1.00 94.88 86 THR A CA 1
ATOM 679 C C . THR A 1 86 ? -11.405 -4.933 16.036 1.00 94.88 86 THR A C 1
ATOM 681 O O . THR A 1 86 ? -11.204 -6.039 15.532 1.00 94.88 86 THR A O 1
ATOM 684 N N . LYS A 1 87 ? -12.648 -4.450 16.164 1.00 94.94 87 LYS A N 1
ATOM 685 C CA . LYS A 1 87 ? -13.867 -5.171 15.746 1.00 94.94 87 LYS A CA 1
ATOM 686 C C . LYS A 1 87 ? -14.806 -4.262 14.951 1.00 94.94 87 LYS A C 1
ATOM 688 O O . LYS A 1 87 ? -14.660 -3.041 14.940 1.00 94.94 87 LYS A O 1
ATOM 693 N N . GLY A 1 88 ? -15.783 -4.864 14.273 1.00 96.19 88 GLY A N 1
ATOM 694 C CA . GLY A 1 88 ? -16.816 -4.132 13.536 1.00 96.19 88 GLY A CA 1
ATOM 695 C C . GLY A 1 88 ? -16.252 -3.278 12.397 1.00 96.19 88 GLY A C 1
ATOM 696 O O . GLY A 1 88 ? -15.420 -3.738 11.613 1.00 96.19 88 GLY A O 1
ATOM 697 N N . TRP A 1 89 ? -16.719 -2.030 12.302 1.00 96.94 89 TRP A N 1
ATOM 698 C CA . TRP A 1 89 ? -16.376 -1.135 11.193 1.00 96.94 89 TRP A CA 1
ATOM 699 C C . TRP A 1 89 ? -14.887 -0.761 11.154 1.00 96.94 89 TRP A C 1
ATOM 701 O O . TRP A 1 89 ? -14.361 -0.547 10.067 1.00 96.94 89 TRP A O 1
ATOM 711 N N . GLU A 1 90 ? -14.192 -0.719 12.298 1.00 97.31 90 GLU A N 1
ATOM 712 C CA . GLU A 1 90 ? -12.752 -0.426 12.346 1.00 97.31 90 GLU A CA 1
ATOM 713 C C . GLU A 1 90 ? -11.954 -1.529 11.659 1.00 97.31 90 GLU A C 1
ATOM 715 O O . GLU A 1 90 ? -11.134 -1.251 10.790 1.00 97.31 90 GLU A O 1
ATOM 720 N N . ASN A 1 91 ? -12.247 -2.787 11.994 1.00 97.50 91 ASN A N 1
ATOM 721 C CA . ASN A 1 91 ? -11.585 -3.943 11.399 1.00 97.50 91 ASN A CA 1
ATOM 722 C C . ASN A 1 91 ? -11.815 -3.992 9.880 1.00 97.50 91 ASN A C 1
ATOM 724 O O . ASN A 1 91 ? -10.879 -4.198 9.109 1.00 97.50 91 ASN A O 1
ATOM 728 N N . PHE A 1 92 ? -13.055 -3.743 9.445 1.00 97.94 92 PHE A N 1
ATOM 729 C CA . PHE A 1 92 ? -13.396 -3.654 8.024 1.00 97.94 92 PHE A CA 1
ATOM 730 C C . PHE A 1 92 ? -12.646 -2.514 7.324 1.00 97.94 92 PHE A 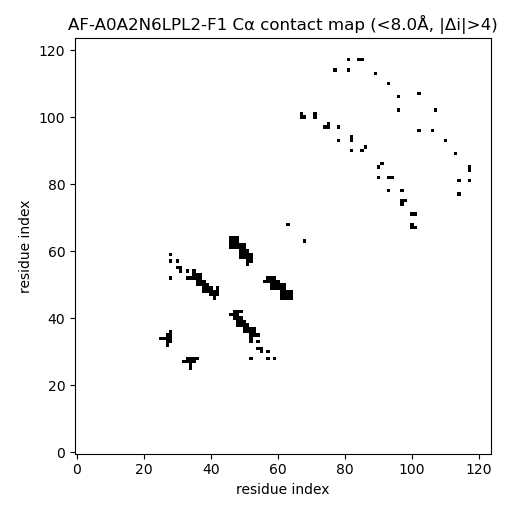C 1
ATOM 732 O O . PHE A 1 92 ? -12.063 -2.713 6.259 1.00 97.94 92 PHE A O 1
ATOM 739 N N . TYR A 1 93 ? -12.614 -1.329 7.936 1.00 97.94 93 TYR A N 1
ATOM 740 C CA . TYR A 1 93 ? -11.882 -0.179 7.418 1.00 97.94 93 TYR A CA 1
ATOM 741 C C . TYR A 1 93 ? -10.386 -0.484 7.266 1.00 97.94 93 TYR A C 1
ATOM 743 O O . TYR A 1 93 ? -9.837 -0.275 6.187 1.00 97.94 93 TYR A O 1
ATOM 751 N N . LEU A 1 94 ? -9.752 -1.036 8.306 1.00 97.88 94 LEU A N 1
ATOM 752 C CA . LEU A 1 94 ? -8.336 -1.405 8.321 1.00 97.88 94 LEU A CA 1
ATOM 753 C C . LEU A 1 94 ? -7.986 -2.408 7.217 1.00 97.88 94 LEU A C 1
ATOM 755 O O . LEU A 1 94 ? -7.013 -2.195 6.498 1.00 97.88 94 LEU A O 1
ATOM 759 N N . LYS A 1 95 ? -8.812 -3.444 7.020 1.00 97.19 95 LYS A N 1
ATOM 760 C CA . LYS A 1 95 ? -8.647 -4.405 5.915 1.00 97.19 95 LYS A CA 1
ATOM 761 C C . LYS A 1 95 ? -8.684 -3.723 4.550 1.00 97.19 95 LYS A C 1
ATOM 763 O O . LYS A 1 95 ? -7.838 -4.006 3.711 1.00 97.19 95 LYS A O 1
ATOM 768 N N . ASN A 1 96 ? -9.610 -2.786 4.345 1.00 97.38 96 ASN A N 1
ATOM 769 C CA . ASN A 1 96 ? -9.747 -2.088 3.064 1.00 97.38 96 ASN A CA 1
ATOM 770 C C . ASN A 1 96 ? -8.584 -1.140 2.754 1.00 97.38 96 ASN A C 1
ATOM 772 O O . ASN A 1 96 ? -8.292 -0.899 1.586 1.00 97.38 96 ASN A O 1
ATOM 776 N N . ILE A 1 97 ? -7.940 -0.570 3.775 1.00 97.06 97 ILE A N 1
ATOM 777 C CA . ILE A 1 97 ? -6.831 0.372 3.574 1.00 97.06 97 ILE A CA 1
ATOM 778 C C . ILE A 1 97 ? -5.446 -0.280 3.643 1.00 97.06 97 ILE A C 1
ATOM 780 O O . ILE A 1 97 ? -4.458 0.394 3.345 1.00 97.06 97 ILE A O 1
ATOM 784 N N . ARG A 1 98 ? -5.366 -1.561 4.027 1.00 96.06 98 ARG A N 1
ATOM 785 C CA . ARG A 1 98 ? -4.116 -2.287 4.292 1.00 96.06 98 ARG A CA 1
ATOM 786 C C . ARG A 1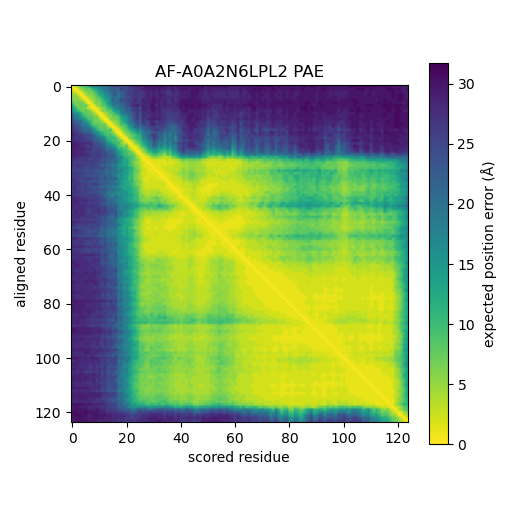 98 ? -3.147 -2.246 3.116 1.00 96.06 98 ARG A C 1
ATOM 788 O O . ARG A 1 98 ? -2.018 -1.795 3.278 1.00 96.06 98 ARG A O 1
ATOM 795 N N . ASP A 1 99 ? -3.615 -2.648 1.939 1.00 92.56 99 ASP A N 1
ATOM 796 C CA . ASP A 1 99 ? -2.766 -2.810 0.752 1.00 92.56 99 ASP A CA 1
ATOM 797 C C . ASP A 1 99 ? -2.699 -1.529 -0.109 1.00 92.56 99 ASP A C 1
ATOM 799 O O . ASP A 1 99 ? -2.103 -1.497 -1.191 1.00 92.56 99 ASP A O 1
ATOM 803 N N . ILE A 1 100 ? -3.304 -0.429 0.361 1.00 93.19 100 ILE A N 1
ATOM 804 C CA . ILE A 1 100 ? -3.231 0.866 -0.317 1.00 93.19 100 ILE A CA 1
ATOM 805 C C . ILE A 1 100 ? -1.845 1.467 -0.067 1.00 93.19 100 ILE A C 1
ATOM 807 O O . ILE A 1 100 ? -1.517 1.867 1.050 1.00 93.19 100 ILE A O 1
ATOM 811 N N . ARG A 1 101 ? -1.041 1.631 -1.126 1.00 88.94 101 ARG A N 1
ATOM 812 C CA . ARG A 1 101 ? 0.328 2.185 -1.024 1.00 88.94 101 ARG A CA 1
ATOM 813 C C . ARG A 1 101 ? 0.385 3.626 -0.521 1.00 88.94 101 ARG A C 1
ATOM 815 O O . ARG A 1 101 ? 1.296 3.984 0.226 1.00 88.94 101 ARG A O 1
ATOM 822 N N . LYS A 1 102 ? -0.573 4.468 -0.910 1.00 91.31 102 LYS A N 1
ATOM 823 C CA . LYS A 1 102 ? -0.636 5.873 -0.490 1.00 91.31 102 LYS A CA 1
ATOM 824 C C . LYS A 1 102 ? -2.025 6.201 0.035 1.00 91.31 102 LYS A C 1
ATOM 826 O O . LYS A 1 102 ? -2.969 6.301 -0.742 1.00 91.31 102 LYS A O 1
ATOM 831 N N . LEU A 1 103 ? -2.126 6.393 1.346 1.00 94.25 103 LEU A N 1
ATOM 832 C CA . LEU A 1 103 ? -3.353 6.876 1.965 1.00 94.25 103 LEU A CA 1
ATOM 833 C C . LEU A 1 103 ? -3.570 8.358 1.667 1.00 94.25 103 LEU A C 1
ATOM 835 O O . LEU A 1 103 ? -2.623 9.146 1.590 1.00 94.25 103 LEU A O 1
ATOM 839 N N . SER A 1 104 ? -4.837 8.736 1.536 1.00 95.75 104 SER A N 1
ATOM 840 C CA . SER A 1 104 ? -5.236 10.138 1.613 1.00 95.75 104 SER A CA 1
ATOM 841 C C . SER A 1 104 ? -5.015 10.685 3.033 1.00 95.75 104 SER A C 1
ATOM 843 O O . SER A 1 104 ? -5.036 9.912 3.995 1.00 95.75 104 SER A O 1
ATOM 845 N N . PRO A 1 105 ? -4.871 12.013 3.201 1.00 96.94 105 PRO A N 1
ATOM 846 C CA . PRO A 1 105 ? -4.712 12.624 4.522 1.00 96.94 105 PRO A CA 1
ATOM 847 C C . PRO A 1 105 ? -5.810 12.217 5.513 1.00 96.94 105 PRO A C 1
ATOM 849 O O . PRO A 1 105 ? -5.508 11.837 6.637 1.00 96.94 105 PRO A O 1
ATOM 852 N N . LYS A 1 106 ? -7.073 12.182 5.067 1.00 97.75 106 LYS A N 1
ATOM 853 C CA . LYS A 1 106 ? -8.211 11.750 5.896 1.00 97.75 106 LYS A CA 1
ATOM 854 C C . LYS A 1 106 ? -8.126 10.278 6.295 1.00 97.75 106 LYS A C 1
ATOM 856 O O . LYS A 1 106 ? -8.512 9.916 7.401 1.00 97.75 106 LYS A O 1
ATOM 861 N N . GLN A 1 107 ? -7.642 9.417 5.398 1.00 97.44 107 GLN A N 1
ATOM 862 C CA . GLN A 1 107 ? -7.476 8.001 5.717 1.00 97.44 107 GLN A CA 1
ATOM 863 C C . GLN A 1 107 ? -6.365 7.778 6.745 1.00 97.44 107 GLN A C 1
ATOM 865 O O . GLN A 1 107 ? -6.536 6.945 7.635 1.00 97.44 107 GLN A O 1
ATOM 870 N N . GLN A 1 108 ? -5.260 8.522 6.620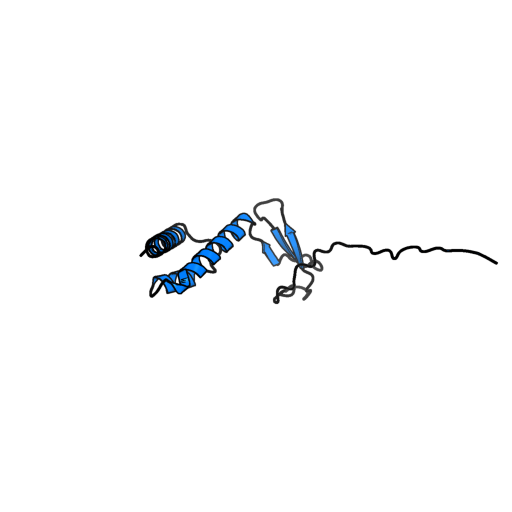 1.00 96.88 108 GLN A N 1
ATOM 871 C CA . GLN A 1 108 ? -4.159 8.488 7.579 1.00 96.88 108 GLN A CA 1
ATOM 872 C C . GLN A 1 108 ? -4.620 8.995 8.946 1.00 96.88 108 GLN A C 1
ATOM 874 O O . GLN A 1 108 ? -4.471 8.283 9.928 1.00 96.88 108 GLN A O 1
ATOM 879 N N . GLU A 1 109 ? -5.296 10.143 8.993 1.00 97.62 109 GLU A N 1
ATOM 880 C CA . GLU A 1 109 ? -5.864 10.684 10.231 1.00 97.62 109 GLU A CA 1
ATOM 881 C C . GLU A 1 109 ? -6.804 9.676 10.907 1.00 97.62 109 GLU A C 1
ATOM 883 O O . GLU A 1 109 ? -6.755 9.469 12.119 1.00 97.62 109 GLU A O 1
ATOM 888 N N . LYS A 1 110 ? -7.645 8.989 10.124 1.00 97.94 110 LYS A N 1
ATOM 889 C CA . LYS A 1 110 ? -8.553 7.977 10.664 1.00 97.94 110 LYS A CA 1
ATOM 890 C C . LYS A 1 110 ? -7.815 6.761 11.225 1.00 97.94 110 LYS A C 1
ATOM 892 O O . LYS A 1 110 ? -8.225 6.241 12.260 1.00 97.94 110 LYS A O 1
ATOM 897 N N . LEU A 1 111 ? -6.751 6.315 10.556 1.00 97.56 111 LEU A N 1
ATOM 898 C CA . LEU A 1 111 ? -5.875 5.257 11.058 1.00 97.56 111 LEU A CA 1
ATOM 899 C C . LEU A 1 111 ? -5.215 5.682 12.375 1.00 97.56 111 LEU A C 1
ATOM 901 O O . LEU A 1 111 ? -5.246 4.915 13.333 1.00 97.56 111 LEU A O 1
ATOM 905 N N . ASP A 1 112 ? -4.708 6.912 12.449 1.00 96.75 112 ASP A N 1
ATOM 906 C CA . ASP A 1 112 ? -4.063 7.452 13.648 1.00 96.75 112 ASP A CA 1
ATOM 907 C C . ASP A 1 112 ? -5.054 7.533 14.824 1.00 96.75 112 ASP A C 1
ATOM 909 O O . ASP A 1 112 ? -4.728 7.155 15.948 1.00 96.75 112 ASP A O 1
ATOM 913 N N . GLN A 1 113 ? -6.307 7.938 14.575 1.00 96.88 113 GLN A N 1
ATOM 914 C CA . GLN A 1 113 ? -7.373 7.926 15.587 1.00 96.88 113 GLN A CA 1
ATOM 915 C C . GLN A 1 113 ? -7.651 6.518 16.135 1.00 96.88 113 GLN A C 1
ATOM 917 O O . GLN A 1 113 ? -7.827 6.356 17.344 1.00 96.88 113 GLN A O 1
ATOM 922 N N . ILE A 1 114 ? -7.712 5.505 15.261 1.00 96.44 114 ILE A N 1
ATOM 923 C CA . ILE A 1 114 ? -7.910 4.106 15.671 1.00 96.44 114 ILE A CA 1
ATOM 924 C C . ILE A 1 114 ? -6.701 3.638 16.486 1.00 96.44 114 ILE A C 1
ATOM 926 O O . ILE A 1 114 ? -6.874 3.112 17.584 1.00 96.44 114 ILE A O 1
ATOM 930 N N . ALA A 1 115 ? -5.485 3.885 15.995 1.00 95.81 115 ALA A N 1
ATOM 931 C CA . ALA A 1 115 ? -4.254 3.512 16.683 1.00 95.81 115 ALA A CA 1
ATOM 932 C C . ALA A 1 115 ? -4.186 4.114 18.095 1.00 95.81 115 ALA A C 1
ATOM 934 O O . ALA A 1 115 ? -3.951 3.392 19.060 1.00 95.81 115 ALA A O 1
ATOM 935 N N . ASN A 1 116 ? -4.484 5.408 18.237 1.00 95.00 116 ASN A N 1
ATOM 936 C CA . ASN A 1 116 ? -4.468 6.097 19.527 1.00 95.00 116 ASN A CA 1
ATOM 937 C C . ASN A 1 116 ? -5.498 5.530 20.514 1.00 95.00 116 ASN A C 1
ATOM 939 O O . ASN A 1 116 ? -5.195 5.376 21.696 1.00 95.00 116 ASN A O 1
ATOM 943 N N . ARG A 1 117 ? -6.699 5.176 20.039 1.00 93.38 117 ARG A N 1
ATOM 944 C CA . ARG A 1 117 ? -7.748 4.569 20.874 1.00 93.38 117 ARG A CA 1
ATOM 945 C C . ARG A 1 117 ? -7.308 3.225 21.451 1.00 93.38 117 ARG A C 1
ATOM 947 O O . ARG A 1 117 ? -7.516 2.971 22.633 1.00 93.38 117 ARG A O 1
ATOM 954 N N . HIS A 1 118 ? -6.697 2.378 20.625 1.00 90.81 118 HIS A N 1
ATOM 955 C CA . HIS A 1 118 ? -6.278 1.032 21.030 1.00 90.81 118 HIS A CA 1
ATOM 956 C C . HIS A 1 118 ? -4.934 1.018 21.771 1.00 90.81 118 HIS A C 1
ATOM 958 O O . HIS A 1 118 ? -4.707 0.130 22.585 1.00 90.81 118 HIS A O 1
ATOM 964 N N . ALA A 1 119 ? -4.083 2.031 21.588 1.00 85.00 119 ALA A N 1
ATOM 965 C CA . ALA A 1 119 ? -2.873 2.214 22.392 1.00 85.00 119 ALA A CA 1
ATOM 966 C C . ALA A 1 119 ? -3.183 2.569 23.860 1.00 85.00 119 ALA A C 1
ATOM 968 O O . ALA A 1 119 ? -2.463 2.148 24.760 1.00 85.00 119 ALA A O 1
ATOM 969 N N . GLN A 1 120 ? -4.264 3.316 24.115 1.00 63.28 120 GLN A N 1
ATOM 970 C CA . GLN A 1 120 ? -4.673 3.725 25.468 1.00 63.28 120 GLN A CA 1
ATOM 971 C C . GLN A 1 120 ? -5.465 2.639 26.223 1.00 63.28 120 GLN A C 1
ATOM 973 O O . GLN A 1 120 ? -5.544 2.682 27.446 1.00 63.28 120 GLN A O 1
ATOM 978 N N . GLY A 1 121 ? -6.030 1.654 25.514 1.00 56.91 121 GLY A N 1
ATOM 979 C CA . GLY A 1 121 ? -6.822 0.562 26.097 1.00 56.91 121 GLY A CA 1
ATOM 980 C C . GLY A 1 121 ? -6.021 -0.663 26.562 1.00 5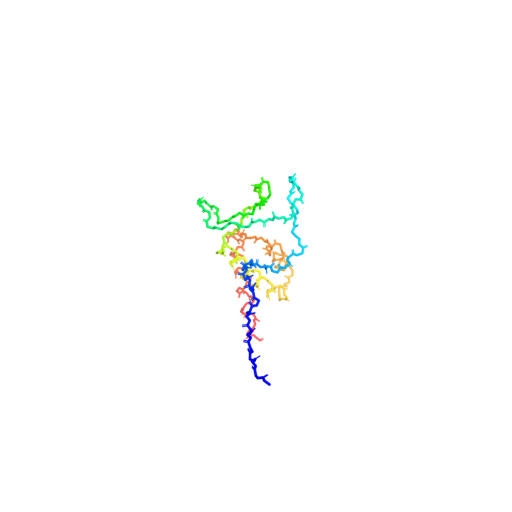6.91 121 GLY A C 1
ATOM 981 O O . GLY A 1 121 ? -6.611 -1.578 27.122 1.00 56.91 121 GLY A O 1
ATOM 982 N N . GLY A 1 122 ? -4.703 -0.698 26.332 1.00 49.47 122 GLY A N 1
ATOM 983 C CA . GLY A 1 122 ? -3.809 -1.790 26.754 1.00 49.47 122 GLY A CA 1
ATOM 984 C C . GLY A 1 122 ? -3.149 -1.597 28.126 1.00 49.47 122 GLY A C 1
ATOM 985 O O . GLY A 1 122 ? -2.210 -2.319 28.444 1.00 49.47 122 GLY A O 1
ATOM 986 N N . ALA A 1 123 ? -3.592 -0.606 28.907 1.00 40.38 123 ALA A N 1
ATOM 987 C CA . ALA A 1 123 ? -3.035 -0.244 30.216 1.00 40.38 123 ALA A CA 1
ATOM 988 C C . ALA A 1 123 ? -4.003 -0.495 31.394 1.00 40.38 123 ALA A C 1
ATOM 990 O O . ALA A 1 123 ? -3.850 0.129 32.444 1.00 40.38 123 ALA A O 1
ATOM 991 N N . ALA A 1 124 ? -4.999 -1.368 31.219 1.00 34.59 124 ALA A N 1
ATOM 992 C CA . ALA A 1 124 ? -5.963 -1.740 32.257 1.00 34.59 124 ALA A CA 1
ATOM 993 C C . ALA A 1 124 ? -5.884 -3.235 32.573 1.00 34.59 124 ALA A C 1
ATOM 995 O O . ALA A 1 124 ? -5.867 -4.032 31.607 1.00 34.59 124 ALA A O 1
#

Nearest PDB structures (foldseek):
  8dac-assembly1_B  TM=4.713E-01  e=3.005E+00  synthetic construct
  3uw8-assembly1_B  TM=3.637E-01  e=2.341E+00  Haloarcula marismortui ATCC 43049

Solvent-accessible surface area (backbone atoms only — not comparable to full-atom values): 7980 Å² total; per-residue (Å²): 139,92,82,84,87,81,91,80,80,82,84,78,78,81,73,82,67,83,77,71,78,86,64,97,73,75,76,48,36,94,84,79,62,46,74,57,69,43,78,48,66,78,44,94,74,93,50,38,20,36,33,27,28,69,87,77,62,46,78,75,47,76,40,78,43,67,73,52,51,52,53,34,51,55,47,37,56,53,46,62,66,43,49,84,78,42,62,71,71,57,32,55,50,48,62,72,52,51,84,51,71,75,70,52,71,68,55,47,53,51,50,50,54,52,51,55,57,58,64,66,65,74,79,120

Mean predicted aligned error: 12.19 Å

Foldseek 3Di:
DDDDDDDDDDPPPPPPPPPPDDDPDQDADPPPRHSQKDKDAPDPDDAGIFIAHPPPRHTDDTDHDPVLVVVLVVLLVLLVVLLVVDDDPSNVLSVVCNPPSDDDPVSVVVSVVSSVVVVVVVPD

Sequence (124 aa):
MNKKKSMLPSKFSFSSHNCIKEDENREACPRCGSLNLIQSTNLPGIHWGEVRCSDCGRHLKWLPSPKIEEAHQKRILLIDSLLPVTKGWENFYLKNIRDIRKLSPKQ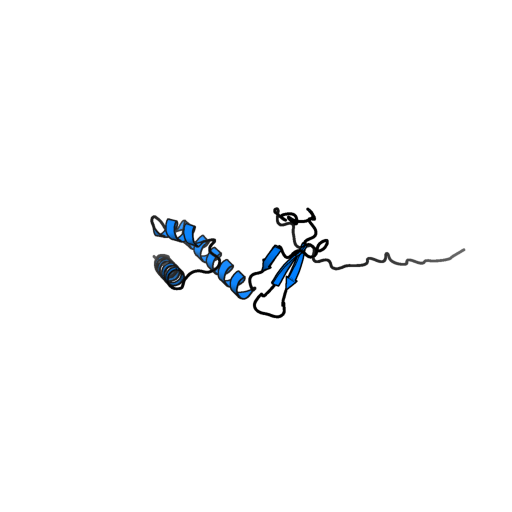QEKLDQIANRHAQGGAA

Organism: NCBI:txid2019666

pLDDT: mean 81.6, std 21.19, range [34.59, 97.94]